Protein AF-A0A920MBI3-F1 (afdb_monomer)

Mean predicted aligned error: 6.06 Å

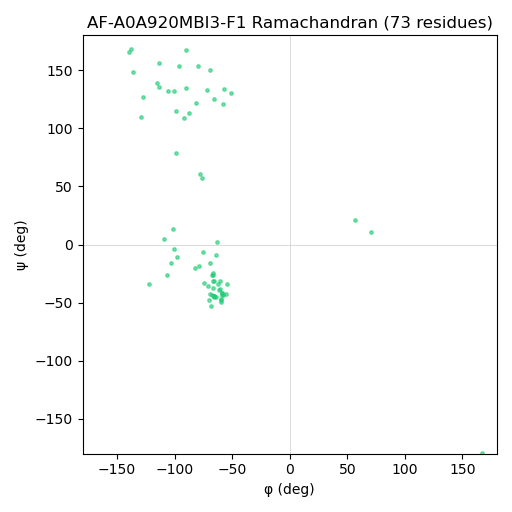Solvent-accessible surface area (backbone atoms only — not comparable to full-atom values): 4917 Å² total; per-residue (Å²): 134,56,74,68,59,54,54,54,55,45,45,75,77,38,102,56,83,95,68,89,84,61,81,88,75,62,60,99,83,72,83,88,84,87,78,78,89,42,52,43,44,64,30,69,66,47,38,95,70,12,39,84,52,95,50,72,68,55,55,50,49,54,52,52,49,54,53,50,52,58,50,62,76,74,107

Structure (mmCIF, N/CA/C/O backbone):
data_AF-A0A920MBI3-F1
#
_entry.id   AF-A0A920MBI3-F1
#
loop_
_atom_site.group_PDB
_atom_site.id
_atom_site.type_symbol
_atom_site.label_atom_id
_atom_site.label_alt_id
_atom_site.label_comp_id
_atom_site.label_asym_id
_atom_site.label_entity_id
_atom_site.label_seq_id
_atom_site.pdbx_PDB_ins_code
_atom_site.Cartn_x
_atom_site.Cartn_y
_atom_site.Cartn_z
_atom_site.occupancy
_atom_site.B_iso_or_equiv
_atom_site.auth_seq_id
_atom_site.auth_comp_id
_atom_site.auth_asym_id
_atom_site.auth_atom_id
_atom_site.pdbx_PDB_model_num
ATOM 1 N N . MET A 1 1 ? 17.115 0.629 19.808 1.00 62.03 1 MET A N 1
ATOM 2 C CA . MET A 1 1 ? 17.344 0.571 18.353 1.00 62.03 1 MET A CA 1
ATOM 3 C C . MET A 1 1 ? 16.797 1.861 17.780 1.00 62.03 1 MET A C 1
ATOM 5 O O . MET A 1 1 ? 15.653 2.176 18.087 1.00 62.03 1 MET A O 1
ATOM 9 N N . ASN A 1 2 ? 17.618 2.658 17.104 1.00 83.00 2 ASN A N 1
ATOM 10 C CA . ASN A 1 2 ? 17.144 3.866 16.422 1.00 83.00 2 ASN A CA 1
ATOM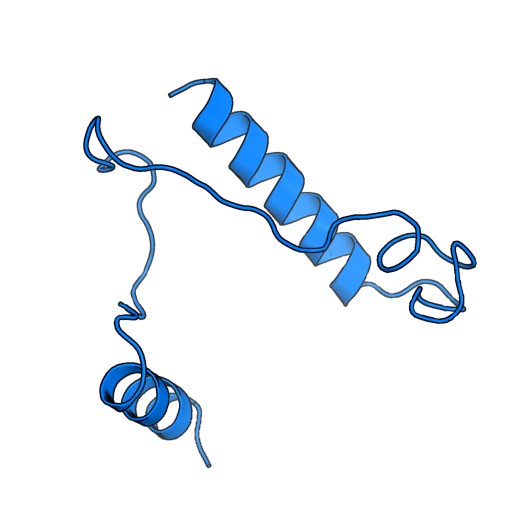 11 C C . ASN A 1 2 ? 16.727 3.529 14.978 1.00 83.00 2 ASN A C 1
ATOM 13 O O . ASN A 1 2 ? 16.989 2.426 14.501 1.00 83.00 2 ASN A O 1
ATOM 17 N N . GLU A 1 3 ? 16.039 4.452 14.308 1.00 80.06 3 GLU A N 1
ATOM 18 C CA . GLU A 1 3 ? 15.492 4.245 12.960 1.00 80.06 3 GLU A CA 1
ATOM 19 C C . GLU A 1 3 ? 16.568 3.820 11.948 1.00 80.06 3 GLU A C 1
ATOM 21 O O . GLU A 1 3 ? 16.373 2.846 11.229 1.00 80.06 3 GLU A O 1
ATOM 26 N N . ASN A 1 4 ? 17.747 4.449 11.993 1.00 80.50 4 ASN A N 1
ATOM 27 C CA . ASN A 1 4 ? 18.872 4.118 11.112 1.00 80.50 4 ASN A CA 1
ATOM 28 C C . ASN A 1 4 ? 19.369 2.676 11.297 1.00 80.50 4 ASN A C 1
ATOM 30 O O . ASN A 1 4 ? 19.651 1.992 10.324 1.00 80.50 4 ASN A O 1
ATOM 34 N N . GLN A 1 5 ? 19.415 2.175 12.534 1.00 83.69 5 GLN A N 1
ATOM 35 C CA . GLN A 1 5 ? 19.799 0.783 12.795 1.00 83.69 5 GLN A CA 1
ATOM 36 C C . GLN A 1 5 ? 18.783 -0.224 12.233 1.00 83.69 5 GLN A C 1
ATOM 38 O O . GLN A 1 5 ? 19.164 -1.330 11.857 1.00 83.69 5 GLN A O 1
ATOM 43 N N . ILE A 1 6 ? 17.491 0.133 12.191 1.00 83.19 6 ILE A N 1
ATOM 44 C CA . ILE A 1 6 ? 16.444 -0.714 11.598 1.00 83.19 6 ILE A CA 1
ATOM 45 C C . ILE A 1 6 ? 16.613 -0.753 10.079 1.00 83.19 6 ILE A C 1
ATOM 47 O O . ILE A 1 6 ? 16.569 -1.827 9.482 1.00 83.19 6 ILE A O 1
ATOM 51 N N . THR A 1 7 ? 16.796 0.410 9.455 1.00 83.00 7 THR A N 1
ATOM 52 C CA . THR A 1 7 ? 16.876 0.524 7.998 1.00 83.00 7 THR A CA 1
ATOM 53 C C . THR A 1 7 ? 18.157 -0.101 7.446 1.00 83.00 7 THR A C 1
ATOM 55 O O . THR A 1 7 ? 18.088 -0.863 6.482 1.00 83.00 7 THR A O 1
ATOM 58 N N . GLU A 1 8 ? 19.301 0.121 8.095 1.00 83.31 8 GLU A N 1
ATOM 59 C CA . GLU A 1 8 ? 20.574 -0.526 7.748 1.00 83.31 8 GLU A CA 1
ATOM 60 C C . GLU A 1 8 ? 20.469 -2.053 7.853 1.00 83.31 8 GLU A C 1
ATOM 62 O O . GLU A 1 8 ? 20.764 -2.756 6.888 1.00 83.31 8 GLU A O 1
ATOM 67 N N . GLY A 1 9 ? 19.950 -2.568 8.975 1.00 85.44 9 GLY A N 1
ATOM 68 C CA . GLY A 1 9 ? 19.783 -4.009 9.171 1.00 85.44 9 GLY A CA 1
ATOM 69 C C . GLY A 1 9 ? 18.856 -4.658 8.140 1.00 85.44 9 GLY A C 1
ATOM 70 O O . GLY A 1 9 ? 19.145 -5.752 7.665 1.00 85.44 9 GLY A O 1
ATOM 71 N N . LEU A 1 10 ? 17.768 -3.987 7.744 1.00 85.81 10 LEU A N 1
ATOM 72 C CA . LEU A 1 10 ? 16.857 -4.477 6.701 1.00 85.81 10 LEU A CA 1
ATOM 73 C C . LEU A 1 10 ? 17.516 -4.529 5.316 1.00 85.81 10 LEU A C 1
ATOM 75 O O . LEU A 1 10 ? 17.259 -5.469 4.564 1.00 85.81 10 LEU A O 1
ATOM 79 N N . GLY A 1 11 ? 18.369 -3.555 4.988 1.00 84.31 11 GLY A N 1
ATOM 80 C CA . GLY A 1 11 ? 19.115 -3.527 3.727 1.00 84.31 11 GLY A CA 1
ATOM 81 C C . GLY A 1 11 ? 20.170 -4.633 3.611 1.00 84.31 11 GLY A C 1
ATOM 82 O O . GLY A 1 11 ? 20.488 -5.060 2.503 1.00 84.31 11 GLY A O 1
ATOM 83 N N . GLU A 1 12 ? 20.688 -5.136 4.737 1.00 85.00 12 GLU A N 1
ATOM 84 C CA . GLU A 1 12 ? 21.627 -6.267 4.750 1.00 85.00 12 GLU A CA 1
ATOM 85 C C . GLU A 1 12 ? 20.946 -7.614 4.462 1.00 85.00 12 GLU A C 1
ATOM 87 O O . GLU A 1 12 ? 21.556 -8.497 3.857 1.00 85.00 12 GLU A O 1
ATOM 92 N N . ILE A 1 13 ? 19.688 -7.789 4.886 1.00 90.50 13 ILE A N 1
ATOM 93 C CA . ILE A 1 13 ? 18.978 -9.080 4.804 1.00 90.50 13 ILE A CA 1
ATOM 94 C C . ILE A 1 13 ? 17.962 -9.168 3.662 1.00 90.50 13 ILE A C 1
ATOM 96 O O . ILE A 1 13 ? 17.522 -10.265 3.315 1.00 90.50 13 ILE A O 1
ATOM 100 N N . MET A 1 14 ? 17.565 -8.037 3.080 1.00 86.69 14 MET A N 1
ATOM 101 C CA . MET A 1 14 ? 16.590 -7.972 1.995 1.00 86.69 14 MET A CA 1
ATOM 102 C C . MET A 1 14 ? 17.064 -6.992 0.915 1.00 86.69 14 MET A C 1
ATOM 104 O O . MET A 1 14 ? 17.690 -5.986 1.238 1.00 86.69 14 MET A O 1
ATOM 108 N N . PRO A 1 15 ? 16.737 -7.225 -0.372 1.00 84.44 15 PRO A N 1
ATOM 109 C CA . PRO A 1 15 ? 17.102 -6.330 -1.471 1.00 84.44 15 PRO A CA 1
ATOM 110 C C . PRO A 1 15 ? 16.210 -5.074 -1.487 1.00 84.44 15 PRO A C 1
ATOM 112 O O . PRO A 1 15 ? 15.511 -4.797 -2.461 1.00 84.44 15 PRO A O 1
ATOM 115 N N . LEU A 1 16 ? 16.195 -4.334 -0.381 1.00 82.94 16 LEU A N 1
ATOM 116 C CA . LEU A 1 16 ? 15.397 -3.132 -0.178 1.00 82.94 16 LEU A CA 1
ATOM 117 C C . LEU A 1 16 ? 16.276 -1.895 -0.370 1.00 82.94 16 LEU A C 1
ATOM 119 O O . LEU A 1 16 ? 17.352 -1.789 0.214 1.00 82.94 16 LEU A O 1
ATOM 123 N N . ARG A 1 17 ? 15.794 -0.928 -1.157 1.00 80.75 17 ARG A N 1
ATOM 124 C CA . ARG A 1 17 ? 16.323 0.442 -1.154 1.00 80.75 17 ARG A CA 1
ATOM 125 C C . ARG A 1 17 ? 15.409 1.291 -0.283 1.00 80.75 17 ARG A C 1
ATOM 127 O O . ARG A 1 17 ? 14.234 1.450 -0.600 1.00 80.75 17 ARG A O 1
ATOM 134 N N . LEU A 1 18 ? 15.939 1.796 0.825 1.00 82.06 18 LEU A N 1
ATOM 135 C CA . LEU A 1 18 ? 15.200 2.629 1.772 1.00 82.06 18 LEU A CA 1
ATOM 136 C C . LEU A 1 18 ? 15.518 4.098 1.493 1.00 82.06 18 LEU A C 1
ATOM 138 O O . LEU A 1 18 ? 16.354 4.710 2.151 1.00 82.06 18 LEU A O 1
ATOM 142 N N . GLU A 1 19 ? 14.872 4.637 0.465 1.00 83.00 19 GLU A N 1
ATOM 143 C CA . GLU A 1 19 ? 15.040 6.013 -0.004 1.00 83.00 19 GLU A CA 1
ATOM 144 C C . GLU A 1 19 ? 13.685 6.645 -0.346 1.00 83.00 19 GLU A C 1
ATOM 146 O O . GLU A 1 19 ? 12.657 5.967 -0.411 1.00 83.00 19 GLU A O 1
ATOM 151 N N . ALA A 1 20 ? 13.668 7.963 -0.548 1.00 83.94 20 ALA A N 1
ATOM 152 C CA . ALA A 1 20 ? 12.467 8.641 -1.014 1.00 83.94 20 ALA A CA 1
ATOM 153 C C . ALA A 1 20 ? 12.129 8.189 -2.446 1.00 83.94 20 ALA A C 1
ATOM 155 O O . ALA A 1 20 ? 12.955 8.302 -3.348 1.00 83.94 20 ALA A O 1
ATOM 156 N N . LEU A 1 21 ? 10.903 7.708 -2.653 1.00 83.56 21 LEU A N 1
ATOM 157 C CA . LEU A 1 21 ? 10.427 7.228 -3.948 1.00 83.56 21 LEU A CA 1
ATOM 158 C C . LEU A 1 21 ? 9.847 8.381 -4.785 1.00 83.56 21 LEU A C 1
ATOM 160 O O . LEU A 1 21 ? 8.786 8.912 -4.449 1.00 83.56 21 LEU A O 1
ATOM 164 N N . ASP A 1 22 ? 10.501 8.736 -5.897 1.00 86.81 22 ASP A N 1
ATOM 165 C CA . ASP A 1 22 ? 9.904 9.586 -6.937 1.00 86.81 22 ASP A CA 1
ATOM 166 C C . ASP A 1 22 ? 9.235 8.717 -8.006 1.00 86.81 22 ASP A C 1
ATOM 168 O O . ASP A 1 22 ? 9.876 8.048 -8.814 1.00 86.81 22 ASP A O 1
ATOM 172 N N . LEU A 1 23 ? 7.905 8.740 -8.022 1.00 80.62 23 LEU A N 1
ATOM 173 C CA . LEU A 1 23 ? 7.118 7.934 -8.949 1.00 80.62 23 LEU A CA 1
ATOM 174 C C . LEU A 1 23 ? 7.237 8.396 -10.412 1.00 80.62 23 LEU A C 1
ATOM 176 O O . LEU A 1 23 ? 6.867 7.655 -11.318 1.00 80.62 23 LEU A O 1
ATOM 180 N N . LYS A 1 24 ? 7.730 9.614 -10.671 1.00 83.94 24 LYS A N 1
ATOM 181 C CA . LYS A 1 24 ? 7.899 10.143 -12.036 1.00 83.94 24 LYS A CA 1
ATOM 182 C C . LYS A 1 24 ? 9.145 9.605 -12.729 1.00 83.94 24 LYS A C 1
ATOM 184 O O . LYS A 1 24 ? 9.252 9.722 -13.946 1.00 83.94 24 LYS A O 1
ATOM 189 N N . THR A 1 25 ? 10.088 9.067 -11.962 1.00 86.69 25 THR A N 1
ATOM 190 C CA . THR A 1 25 ? 11.369 8.558 -12.463 1.00 86.69 25 THR A CA 1
ATOM 191 C C . THR A 1 25 ? 11.374 7.038 -12.588 1.00 86.69 25 THR A C 1
ATOM 193 O O . THR A 1 25 ? 12.441 6.444 -12.696 1.00 86.69 25 THR A O 1
ATOM 196 N N . LEU A 1 26 ? 10.207 6.393 -12.517 1.00 83.94 26 LEU A N 1
ATOM 197 C CA . LEU A 1 26 ? 10.097 4.943 -12.602 1.00 83.94 26 LEU A CA 1
ATOM 198 C C . LEU A 1 26 ? 10.357 4.449 -14.026 1.00 83.94 26 LEU A C 1
ATOM 200 O O . LEU A 1 26 ? 9.782 4.956 -14.989 1.00 83.94 26 LEU A O 1
ATOM 204 N N . ASP A 1 27 ? 11.190 3.416 -14.144 1.00 83.69 27 ASP A N 1
ATOM 205 C CA . ASP A 1 27 ? 11.461 2.754 -15.418 1.00 83.69 27 ASP A CA 1
ATOM 206 C C . ASP A 1 27 ? 10.227 1.988 -15.912 1.00 83.69 27 ASP A C 1
ATOM 208 O O . ASP A 1 27 ? 9.472 1.420 -15.115 1.00 83.69 27 ASP A O 1
ATOM 212 N N . SER A 1 28 ? 10.084 1.865 -17.235 1.00 78.62 28 SER A N 1
ATOM 213 C CA . SER A 1 28 ? 8.960 1.198 -17.919 1.00 78.62 28 SER A CA 1
ATOM 214 C C . SER A 1 28 ? 8.810 -0.312 -17.649 1.00 78.62 28 SER A C 1
A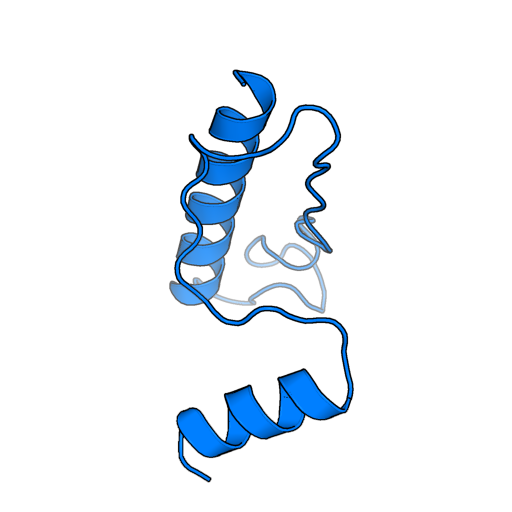TOM 216 O O . SER A 1 28 ? 7.913 -0.948 -18.197 1.00 78.62 28 SER A O 1
ATOM 218 N N . GLY A 1 29 ? 9.658 -0.896 -16.799 1.00 84.25 29 GLY A N 1
ATOM 219 C CA . GLY A 1 29 ? 9.555 -2.276 -16.311 1.00 84.25 29 GLY A CA 1
ATOM 220 C C . GLY A 1 29 ? 9.163 -2.399 -14.835 1.00 84.25 29 GLY A C 1
ATOM 221 O O . GLY A 1 29 ? 9.164 -3.508 -14.304 1.00 84.25 29 GLY A O 1
ATOM 222 N N . THR A 1 30 ? 8.864 -1.291 -14.152 1.00 88.25 30 THR A N 1
ATOM 223 C CA . THR A 1 30 ? 8.563 -1.306 -12.715 1.00 88.25 30 THR A CA 1
ATOM 224 C C . THR A 1 30 ? 7.114 -1.714 -12.462 1.00 88.25 30 THR A C 1
ATOM 226 O O . THR A 1 30 ? 6.184 -1.050 -12.912 1.00 88.25 30 THR A O 1
ATOM 229 N N . GLY A 1 31 ? 6.918 -2.792 -11.702 1.00 87.81 31 GLY A N 1
ATOM 230 C CA . GLY A 1 31 ? 5.609 -3.209 -11.199 1.00 87.81 31 GLY A CA 1
ATOM 231 C C . GLY A 1 31 ? 5.360 -2.721 -9.771 1.00 87.81 31 GLY A C 1
ATOM 232 O O . GLY A 1 31 ? 6.298 -2.539 -8.997 1.00 87.81 31 GLY A O 1
ATOM 233 N N . MET A 1 32 ? 4.087 -2.560 -9.410 1.00 89.62 32 MET A N 1
ATOM 234 C CA . MET A 1 32 ? 3.654 -2.257 -8.044 1.00 89.62 32 MET A CA 1
ATOM 235 C C . MET A 1 32 ? 2.826 -3.416 -7.489 1.00 89.62 32 MET A C 1
ATOM 237 O O . MET A 1 32 ? 1.974 -3.967 -8.186 1.00 89.62 32 MET A O 1
ATOM 241 N N . VAL A 1 33 ? 3.051 -3.754 -6.220 1.00 91.75 33 VAL A N 1
ATOM 242 C CA . VAL A 1 33 ? 2.272 -4.752 -5.481 1.00 91.75 33 VAL A CA 1
ATOM 243 C C . VAL A 1 33 ? 1.784 -4.119 -4.180 1.00 91.75 33 VAL A C 1
ATOM 245 O O . VAL A 1 33 ? 2.585 -3.588 -3.416 1.00 91.75 33 VAL A O 1
ATOM 248 N N . ILE A 1 34 ? 0.475 -4.188 -3.935 1.00 92.94 34 ILE A N 1
ATOM 249 C CA . ILE A 1 34 ? -0.149 -3.873 -2.644 1.00 92.94 34 ILE A CA 1
ATOM 250 C C . ILE A 1 34 ? -0.541 -5.204 -2.004 1.00 92.94 34 ILE A C 1
ATOM 252 O O . ILE A 1 34 ? -1.116 -6.064 -2.672 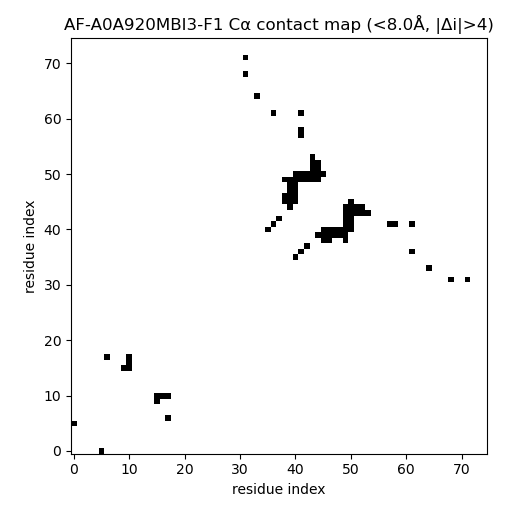1.00 92.94 34 ILE A O 1
ATOM 256 N N . VAL A 1 35 ? -0.194 -5.390 -0.732 1.00 93.00 35 VAL A N 1
ATOM 257 C CA . VAL A 1 35 ? -0.357 -6.661 -0.018 1.00 93.00 35 VAL A CA 1
ATOM 258 C C . VAL A 1 35 ? -1.402 -6.503 1.083 1.00 93.00 35 VAL A C 1
ATOM 260 O O . VAL A 1 35 ? -1.392 -5.512 1.806 1.00 93.00 35 VAL A O 1
ATOM 263 N N . ASP A 1 36 ? -2.294 -7.487 1.188 1.00 92.94 36 ASP A N 1
ATOM 264 C CA . ASP A 1 36 ? -3.272 -7.670 2.270 1.00 92.94 36 ASP A CA 1
ATOM 265 C C . ASP A 1 36 ? -4.247 -6.504 2.538 1.00 92.94 36 ASP A C 1
ATOM 267 O O . ASP A 1 36 ? -4.885 -6.448 3.591 1.00 92.94 36 ASP A O 1
ATOM 271 N N . GLU A 1 37 ? -4.468 -5.615 1.564 1.00 93.56 37 GLU A N 1
ATOM 272 C CA . GLU A 1 37 ? -5.491 -4.560 1.640 1.00 93.56 37 GLU A CA 1
ATOM 273 C C . GLU A 1 37 ? -6.906 -5.117 1.366 1.00 93.56 37 GLU A C 1
ATOM 275 O O . GLU A 1 37 ? -7.592 -4.758 0.410 1.00 93.56 37 GLU A O 1
ATOM 280 N N . VAL A 1 38 ? -7.349 -6.058 2.200 1.00 94.50 38 VAL A N 1
ATOM 281 C CA . VAL A 1 38 ? -8.683 -6.673 2.130 1.00 94.50 38 VAL A CA 1
ATOM 282 C C . VAL A 1 38 ? -9.516 -6.306 3.357 1.00 94.50 38 VAL A C 1
ATOM 284 O O . VAL A 1 38 ? -8.989 -6.031 4.436 1.00 94.50 38 VAL A O 1
ATOM 287 N N . ASN A 1 39 ? -10.846 -6.361 3.237 1.00 94.25 39 ASN A N 1
ATOM 288 C CA . ASN A 1 39 ? -11.760 -5.960 4.319 1.00 94.25 39 ASN A CA 1
ATOM 289 C C . ASN A 1 39 ? -11.499 -6.686 5.650 1.00 94.25 39 ASN A C 1
ATOM 291 O O . ASN A 1 39 ? -11.629 -6.086 6.714 1.00 94.25 39 ASN A O 1
ATOM 295 N N . GLY A 1 40 ? -11.073 -7.953 5.590 1.00 94.12 40 GLY A N 1
ATOM 296 C CA . GLY A 1 40 ? -10.722 -8.756 6.766 1.00 94.12 40 GLY A CA 1
ATOM 297 C C . GLY A 1 40 ? -9.519 -8.247 7.570 1.00 94.12 40 GLY A C 1
ATOM 298 O O . GLY A 1 40 ? -9.277 -8.772 8.654 1.00 94.12 40 GLY A O 1
ATOM 299 N N . PHE A 1 41 ? -8.797 -7.249 7.052 1.00 93.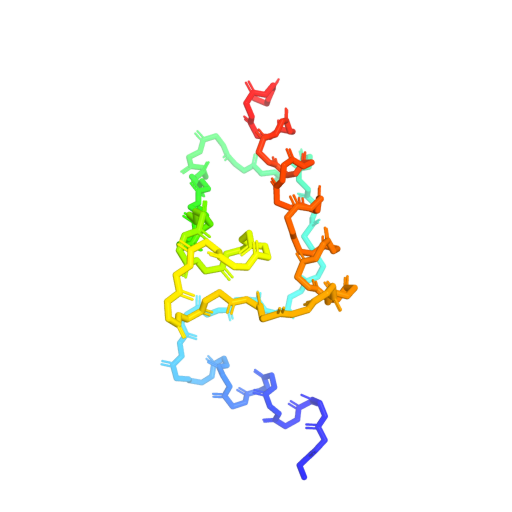06 41 PHE A N 1
ATOM 300 C CA . PHE A 1 41 ? -7.633 -6.605 7.666 1.00 93.06 41 PHE A CA 1
ATOM 301 C C . PHE A 1 41 ? -7.838 -5.094 7.846 1.00 93.06 41 PHE A C 1
ATOM 303 O O . PHE A 1 41 ? -7.364 -4.526 8.826 1.00 93.06 41 PHE A O 1
ATOM 310 N N . ALA A 1 42 ? -8.558 -4.436 6.933 1.00 95.12 42 ALA A N 1
ATOM 311 C CA . ALA A 1 42 ? -8.643 -2.975 6.903 1.00 95.12 42 ALA A CA 1
ATOM 312 C C . ALA A 1 42 ? -9.984 -2.392 7.388 1.00 95.12 42 ALA A C 1
ATOM 314 O O . ALA A 1 42 ? -10.030 -1.254 7.856 1.00 95.12 42 ALA A O 1
ATOM 315 N N . THR A 1 43 ? -11.093 -3.133 7.288 1.00 96.19 43 THR A N 1
ATOM 316 C CA . THR A 1 43 ? -12.431 -2.600 7.598 1.00 96.19 43 THR A CA 1
ATOM 317 C C . THR A 1 43 ? -12.784 -2.812 9.062 1.00 96.19 43 THR A C 1
ATOM 319 O O . THR A 1 43 ? -12.648 -3.916 9.578 1.00 96.19 43 THR A O 1
ATOM 322 N N . VAL A 1 44 ? -13.318 -1.787 9.731 1.00 96.62 44 VAL A N 1
ATOM 323 C CA . VAL A 1 44 ? -13.763 -1.928 11.124 1.00 96.62 44 VAL A CA 1
ATOM 324 C C . VAL A 1 44 ? -14.817 -3.033 11.242 1.00 96.62 44 VAL A C 1
ATOM 326 O O . VAL A 1 44 ? -15.857 -2.974 10.589 1.00 96.62 44 VAL A O 1
ATOM 329 N N . GLY A 1 45 ? -14.533 -4.053 12.054 1.00 94.56 45 GLY A N 1
ATOM 330 C CA . GLY A 1 45 ? -15.397 -5.228 12.215 1.00 94.56 45 GLY A CA 1
ATOM 331 C C . GLY A 1 45 ? -15.448 -6.173 11.003 1.00 94.56 45 GLY A C 1
ATOM 332 O O . GLY A 1 45 ? -16.284 -7.072 10.973 1.00 94.56 45 GLY A O 1
ATOM 333 N N . GLY A 1 46 ? -14.571 -6.002 10.008 1.00 93.38 46 GLY A N 1
ATOM 334 C CA . GLY A 1 46 ? -14.548 -6.795 8.772 1.00 93.38 46 GLY A CA 1
ATOM 335 C C . GLY A 1 46 ? -13.983 -8.214 8.911 1.00 93.38 46 GLY A C 1
ATOM 336 O O . GLY A 1 46 ? -14.027 -8.985 7.954 1.00 93.38 46 GLY A O 1
ATOM 337 N N . GLY A 1 47 ? -13.448 -8.574 10.080 1.00 91.44 47 GLY A N 1
ATOM 338 C CA . GLY A 1 47 ? -12.878 -9.890 10.359 1.00 91.44 47 GLY A CA 1
ATOM 339 C C . GLY A 1 47 ? -12.066 -9.920 11.654 1.00 91.44 47 GLY A C 1
ATOM 340 O O . GLY A 1 47 ? -11.927 -8.909 12.341 1.00 91.44 47 GLY A O 1
ATOM 341 N N . ASN A 1 48 ? -11.500 -11.087 11.971 1.00 89.38 48 ASN A N 1
ATOM 342 C CA . ASN A 1 48 ? -10.737 -11.303 13.209 1.00 89.38 48 ASN A CA 1
ATOM 343 C C . ASN A 1 48 ? -9.423 -10.509 13.272 1.00 89.38 48 ASN A C 1
ATOM 345 O O . ASN A 1 48 ? -8.939 -10.233 14.365 1.00 89.38 48 ASN A O 1
ATOM 349 N N . LEU A 1 49 ? -8.839 -10.178 12.116 1.00 91.75 49 LEU A N 1
ATOM 350 C CA . LEU A 1 49 ? -7.596 -9.405 12.011 1.00 91.75 49 LEU A CA 1
ATOM 351 C C . LEU A 1 49 ? -7.847 -7.934 11.669 1.00 91.75 49 LEU A C 1
ATOM 353 O O . LEU A 1 49 ? -6.912 -7.140 11.635 1.00 91.75 49 LEU A O 1
ATOM 357 N N . ALA A 1 50 ? -9.106 -7.570 11.438 1.00 95.12 50 ALA A N 1
ATOM 358 C CA . ALA A 1 50 ? -9.490 -6.209 11.144 1.00 95.12 50 ALA A CA 1
ATOM 359 C C . ALA A 1 50 ? -9.577 -5.390 12.443 1.00 95.12 50 ALA A C 1
ATOM 361 O O . ALA A 1 50 ? -9.845 -5.945 13.522 1.00 95.12 50 ALA A O 1
ATOM 362 N N . PRO A 1 51 ? -9.393 -4.063 12.371 1.00 93.94 51 PRO A N 1
ATOM 363 C CA . PRO A 1 51 ? -9.567 -3.203 13.529 1.00 93.94 51 PRO A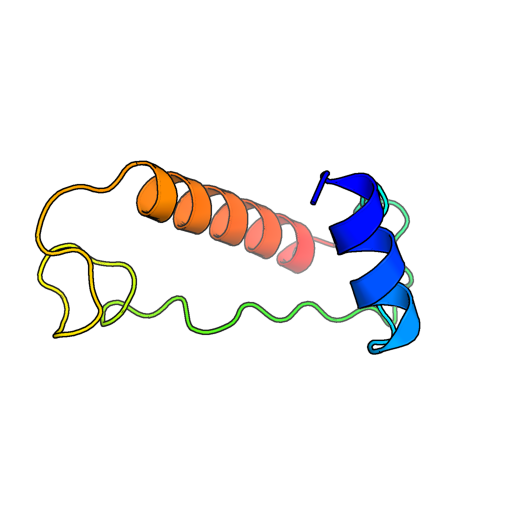 CA 1
ATOM 364 C C . PRO A 1 51 ? -10.981 -3.369 14.112 1.00 93.94 51 PRO A C 1
ATOM 366 O O . PRO A 1 51 ? -11.974 -3.394 13.390 1.00 93.94 51 PRO A O 1
ATOM 369 N N . GLN A 1 52 ? -11.089 -3.504 15.434 1.00 95.44 52 GLN A N 1
ATOM 370 C CA . GLN A 1 52 ? -12.392 -3.658 16.105 1.00 95.44 52 GLN A CA 1
ATOM 371 C C . GLN A 1 52 ? -13.094 -2.310 16.329 1.00 95.44 52 GLN A C 1
ATOM 373 O O . GLN A 1 52 ? -14.307 -2.244 16.504 1.00 95.44 52 GLN A O 1
ATOM 378 N N . THR A 1 53 ? -12.327 -1.224 16.295 1.00 96.62 53 THR A N 1
ATOM 379 C CA . THR A 1 53 ? -12.771 0.167 16.413 1.00 96.62 53 THR A CA 1
ATOM 380 C C . THR A 1 53 ? -11.988 1.027 15.415 1.00 96.62 53 THR A C 1
ATOM 382 O O . THR A 1 53 ? -10.982 0.555 14.881 1.00 96.62 53 THR A O 1
ATOM 385 N N . PRO A 1 54 ? -12.414 2.272 15.123 1.00 96.25 54 PRO A N 1
ATOM 386 C CA . PRO A 1 54 ? -11.691 3.142 14.198 1.00 96.25 54 PRO A CA 1
ATOM 387 C C . PRO A 1 54 ? -10.202 3.263 14.542 1.00 96.25 54 PRO A C 1
ATOM 389 O O . PRO A 1 54 ? -9.839 3.529 15.687 1.00 96.25 54 PRO A O 1
ATOM 392 N N . ASN A 1 55 ? -9.350 3.071 13.534 1.00 96.75 55 ASN A N 1
ATOM 393 C CA . ASN A 1 55 ? -7.901 3.159 13.658 1.00 96.75 55 ASN A CA 1
ATOM 394 C C . ASN A 1 55 ? -7.352 4.087 12.567 1.00 96.75 55 ASN A C 1
ATOM 396 O O . ASN A 1 55 ? -7.337 3.736 11.389 1.00 96.75 55 ASN A O 1
ATOM 400 N N . GLU A 1 56 ? -6.877 5.263 12.978 1.00 96.62 56 GLU A N 1
ATOM 401 C CA . GLU A 1 56 ? -6.352 6.295 12.075 1.00 96.62 56 GLU A CA 1
ATOM 402 C C . GLU A 1 56 ? -5.150 5.828 11.248 1.00 96.62 56 GLU A C 1
ATOM 404 O O . GLU A 1 56 ? -4.992 6.245 10.100 1.00 96.62 56 GLU A O 1
ATOM 409 N N . GLN A 1 57 ? -4.318 4.932 11.785 1.00 95.06 57 GLN A N 1
ATOM 410 C CA . GLN A 1 57 ? -3.173 4.399 11.046 1.00 95.06 57 GLN A CA 1
ATOM 411 C C . GLN A 1 57 ? -3.634 3.525 9.876 1.00 95.06 57 GLN A C 1
ATOM 413 O O . GLN A 1 57 ? -3.129 3.680 8.766 1.00 95.06 57 GLN A O 1
ATOM 418 N N . VAL A 1 58 ? -4.634 2.665 10.097 1.00 95.31 58 VAL A N 1
ATOM 419 C CA . VAL A 1 58 ? -5.215 1.816 9.042 1.00 95.31 58 VAL A CA 1
ATOM 420 C C . VAL A 1 58 ? -5.922 2.678 7.996 1.00 95.31 58 VAL A C 1
ATOM 422 O O . VAL A 1 58 ? -5.686 2.507 6.803 1.00 95.31 58 VAL A O 1
ATOM 425 N N . SER A 1 59 ? -6.717 3.660 8.428 1.00 95.56 59 SER A N 1
ATOM 426 C CA . SER A 1 59 ? -7.388 4.600 7.520 1.00 95.56 59 SER A CA 1
ATOM 427 C C . SER A 1 59 ? -6.395 5.381 6.655 1.00 95.56 59 SER A C 1
ATOM 429 O O . SER A 1 59 ? -6.608 5.552 5.454 1.00 95.56 59 SER A O 1
ATOM 431 N N . THR A 1 60 ? -5.289 5.836 7.250 1.00 97.00 60 THR A N 1
ATOM 432 C CA . THR A 1 60 ? -4.220 6.538 6.528 1.00 97.00 60 THR A CA 1
ATOM 433 C C . THR A 1 60 ? -3.533 5.611 5.530 1.00 97.00 60 THR A C 1
ATOM 435 O O . THR A 1 60 ? -3.332 5.997 4.382 1.00 97.00 60 THR A O 1
ATOM 438 N N . MET A 1 61 ? -3.227 4.374 5.928 1.00 95.69 61 MET A N 1
ATOM 439 C CA . MET A 1 61 ? -2.617 3.376 5.049 1.00 95.69 61 MET A CA 1
ATOM 440 C C . MET A 1 61 ? -3.498 3.071 3.825 1.00 95.69 61 MET A C 1
ATOM 442 O O . MET A 1 61 ? -2.993 3.126 2.705 1.00 95.69 61 MET A O 1
ATOM 446 N N . VAL A 1 62 ? -4.803 2.822 4.008 1.00 96.25 62 VAL A N 1
ATOM 447 C CA . VAL A 1 62 ? -5.763 2.600 2.899 1.00 96.25 62 VAL A CA 1
ATOM 448 C C . VAL A 1 62 ? -5.800 3.808 1.956 1.00 96.25 62 VAL A C 1
ATOM 450 O O . VAL A 1 62 ? -5.802 3.685 0.734 1.00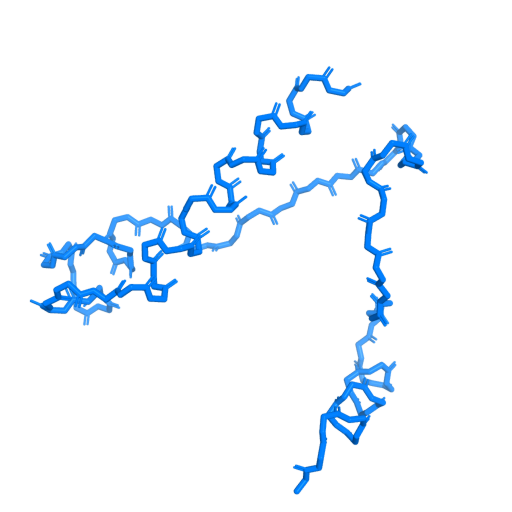 96.25 62 VAL A O 1
ATOM 453 N N . LYS A 1 63 ? -5.780 5.024 2.510 1.00 96.62 63 LYS A N 1
ATOM 454 C CA . LYS A 1 63 ? -5.792 6.249 1.705 1.00 96.62 63 LYS A CA 1
ATOM 455 C C . LYS A 1 63 ? -4.524 6.416 0.860 1.00 96.62 63 LYS A C 1
ATOM 457 O O . LYS A 1 63 ? -4.616 6.808 -0.304 1.00 96.62 63 LYS A O 1
ATOM 462 N N . GLU A 1 64 ? -3.347 6.166 1.429 1.00 94.75 64 GLU A N 1
ATOM 463 C CA . GLU A 1 64 ? -2.088 6.299 0.687 1.00 94.75 64 GLU A CA 1
ATOM 464 C C . GLU A 1 64 ? -1.919 5.186 -0.357 1.00 94.75 64 GLU A C 1
ATOM 466 O O . GLU A 1 64 ? -1.448 5.456 -1.460 1.00 94.75 64 GLU A O 1
ATOM 471 N N . THR A 1 65 ? -2.365 3.963 -0.065 1.00 94.69 65 THR A N 1
ATOM 472 C CA . THR A 1 65 ? -2.348 2.846 -1.027 1.00 94.69 65 THR A CA 1
ATOM 473 C C . THR A 1 65 ? -3.291 3.090 -2.208 1.00 94.69 65 THR A C 1
ATOM 475 O O . THR A 1 65 ? -2.846 2.970 -3.352 1.00 94.69 65 THR A O 1
ATOM 478 N N . ASP A 1 66 ? -4.523 3.571 -1.986 1.00 95.19 66 ASP A N 1
ATOM 479 C CA . ASP A 1 66 ? -5.431 3.998 -3.069 1.00 95.19 66 ASP A CA 1
ATOM 480 C C . ASP A 1 66 ? -4.810 5.118 -3.925 1.00 95.19 6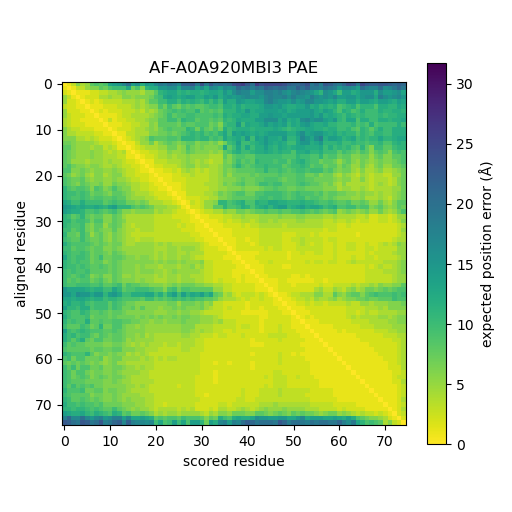6 ASP A C 1
ATOM 482 O O . ASP A 1 66 ? -4.836 5.068 -5.161 1.00 95.19 66 ASP A O 1
ATOM 486 N N . ARG A 1 67 ? -4.180 6.114 -3.290 1.00 93.69 67 ARG A N 1
ATOM 487 C CA . ARG A 1 67 ? -3.476 7.195 -3.996 1.00 93.69 67 ARG A CA 1
ATOM 488 C C . ARG A 1 67 ? -2.343 6.660 -4.878 1.00 93.69 67 ARG A C 1
ATOM 490 O O . ARG A 1 67 ? -2.240 7.082 -6.033 1.00 93.69 67 ARG A O 1
ATOM 497 N N . LEU A 1 68 ? -1.501 5.769 -4.352 1.00 91.62 68 LEU A N 1
ATOM 498 C CA . LEU A 1 68 ? -0.389 5.159 -5.088 1.00 91.62 68 LEU A CA 1
ATOM 499 C C . LEU A 1 68 ? -0.893 4.304 -6.256 1.00 91.62 68 LEU A C 1
ATOM 501 O O . LEU A 1 68 ? -0.414 4.467 -7.379 1.00 91.62 68 LEU A O 1
ATOM 505 N N . ALA A 1 69 ? -1.921 3.481 -6.031 1.00 92.25 69 ALA A N 1
ATOM 506 C CA . ALA A 1 69 ? -2.541 2.664 -7.070 1.00 92.25 69 ALA A CA 1
ATOM 507 C C . ALA A 1 69 ? -3.081 3.503 -8.229 1.00 92.25 69 ALA A C 1
ATOM 509 O O . ALA A 1 69 ? -2.850 3.188 -9.397 1.00 92.25 69 ALA A O 1
ATOM 510 N N . ARG A 1 70 ? -3.745 4.623 -7.925 1.00 91.75 70 ARG A N 1
ATOM 511 C CA . ARG A 1 70 ? -4.246 5.548 -8.951 1.00 91.75 70 ARG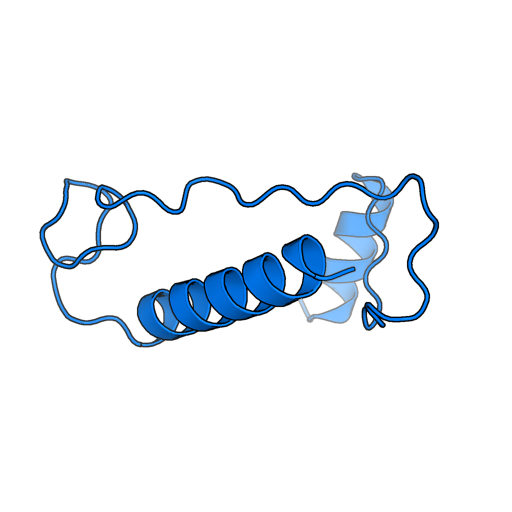 A CA 1
ATOM 512 C C . ARG A 1 70 ? -3.139 6.254 -9.721 1.00 91.75 70 ARG A C 1
ATOM 514 O O . ARG A 1 70 ? -3.369 6.607 -10.876 1.00 91.75 70 ARG A O 1
ATOM 521 N N . PHE A 1 71 ? -1.993 6.519 -9.094 1.00 87.38 71 PHE A N 1
ATOM 522 C CA . PHE A 1 71 ? -0.840 7.084 -9.790 1.00 87.38 71 PHE A CA 1
ATOM 523 C C . PHE A 1 71 ? -0.268 6.064 -10.776 1.00 87.38 71 PHE A C 1
ATOM 525 O O . PHE A 1 71 ? -0.179 6.364 -11.961 1.00 87.38 71 PHE A O 1
ATOM 532 N N . PHE A 1 72 ? 0.029 4.850 -10.304 1.00 86.75 72 PHE A N 1
ATOM 533 C CA . PHE A 1 72 ? 0.583 3.770 -11.125 1.00 86.75 72 PHE A CA 1
ATOM 534 C C . PHE A 1 72 ? -0.343 3.334 -12.262 1.00 86.75 72 PHE A C 1
ATOM 536 O O . PHE A 1 72 ? 0.139 3.005 -13.333 1.00 86.75 72 PHE A O 1
ATOM 543 N N . PHE A 1 73 ? -1.665 3.360 -12.072 1.00 82.88 73 PHE A N 1
ATOM 544 C CA . PHE A 1 73 ? -2.612 3.047 -13.149 1.00 82.88 73 PHE A CA 1
ATOM 545 C C . PHE A 1 73 ? -2.605 4.081 -14.291 1.00 82.88 73 PHE A C 1
ATOM 547 O O . PHE A 1 73 ? -3.027 3.778 -15.403 1.00 82.88 73 PHE A O 1
ATOM 554 N N . LYS A 1 74 ? -2.194 5.323 -14.010 1.00 68.69 74 LYS A N 1
ATOM 555 C CA . LYS A 1 74 ? -2.167 6.424 -14.987 1.00 68.69 74 LYS A CA 1
ATOM 556 C C . LYS A 1 74 ? -0.789 6.650 -15.619 1.00 68.69 74 LYS A C 1
ATOM 558 O O . LYS A 1 74 ? -0.712 7.473 -16.531 1.00 68.69 74 LYS A O 1
ATOM 563 N N . ALA A 1 75 ? 0.254 6.014 -15.087 1.00 57.88 75 ALA A N 1
ATOM 564 C CA . ALA A 1 75 ? 1.629 6.067 -15.582 1.00 57.88 75 ALA A CA 1
ATOM 565 C C . ALA A 1 75 ? 1.835 5.032 -16.696 1.00 57.88 75 ALA A C 1
ATOM 567 O O . ALA A 1 75 ? 2.581 5.358 -17.645 1.00 57.88 75 ALA A O 1
#

Foldseek 3Di:
DDPVVVVVVCVVVDVDDPDDDDPVPDDPPDDDDDPDPDQCQQPQVSHPNHNVDDDPVSVVVNVVVVVVVVSVVVD

Sequence (75 aa):
MNENQITEGLGEIMPLRLEALDLKTLDSGTGMVIVDEVNGFATVGGGNLAPQTPNEQVSTMVKETDRLARFFFKA

Secondary structure (DSSP, 8-state):
--HHHHHHHHHHHS----S---GGG--TT------S-SHHHHSTTSSTTS-SS--HHHHHHHHHHHHHHHHHHH-

pLDDT: mean 88.53, std 7.56, range [57.88, 97.0]

Radius of gyration: 15.67 Å; Cα contacts (8 Å, |Δi|>4): 45; chains: 1; bounding box: 37×21×36 Å